Protein AF-A0A238JN17-F1 (afdb_monomer_lite)

Foldseek 3Di:
DLVVQLVVQLVVLLVQLVCCCPVVVDPNVVSVVSSVVSSVVSVVVSVVVPPPPPPPPVVVVD

pLDDT: mean 72.01, std 10.62, range [43.56, 85.44]

Organism: NCBI:txid1673631

Structure (mmCIF, N/CA/C/O backbone):
data_AF-A0A238JN17-F1
#
_entry.id   AF-A0A238JN17-F1
#
loop_
_atom_site.group_PDB
_atom_site.id
_atom_site.type_symbol
_atom_site.label_atom_id
_atom_site.label_alt_id
_atom_site.label_comp_id
_atom_site.label_asym_id
_atom_site.label_entity_id
_atom_site.label_seq_id
_atom_site.pdbx_PDB_ins_code
_atom_site.Cartn_x
_atom_site.Cartn_y
_atom_site.Cartn_z
_atom_site.occupancy
_atom_site.B_iso_or_equiv
_atom_site.auth_seq_id
_atom_site.auth_comp_id
_atom_site.auth_asym_id
_atom_site.auth_atom_id
_atom_site.pdbx_PDB_model_num
ATOM 1 N N . MET A 1 1 ? -10.379 -6.886 13.572 1.00 60.78 1 MET A N 1
ATOM 2 C CA . MET A 1 1 ? -10.707 -6.917 12.125 1.00 60.78 1 MET A CA 1
ATOM 3 C C . MET A 1 1 ? -9.920 -5.877 11.324 1.00 60.78 1 MET A C 1
ATOM 5 O O . MET A 1 1 ? -9.382 -6.236 10.287 1.00 60.78 1 MET A O 1
ATOM 9 N N . ALA A 1 2 ? -9.754 -4.643 11.819 1.00 62.62 2 ALA A N 1
ATOM 10 C CA . ALA A 1 2 ? -9.028 -3.573 11.119 1.00 62.62 2 ALA A CA 1
ATOM 11 C C . ALA A 1 2 ? -7.588 -3.922 10.676 1.00 62.62 2 ALA A C 1
ATOM 13 O O . ALA A 1 2 ? -7.203 -3.633 9.550 1.00 62.62 2 ALA A O 1
ATOM 14 N N . VAL A 1 3 ? -6.814 -4.612 11.523 1.00 70.81 3 VAL A N 1
ATOM 15 C CA . VAL A 1 3 ? -5.424 -5.003 11.209 1.00 70.81 3 VAL A CA 1
ATOM 16 C C . VAL A 1 3 ? -5.339 -5.935 9.993 1.00 70.81 3 VAL A C 1
ATOM 18 O O . VAL A 1 3 ? -4.457 -5.773 9.159 1.00 70.81 3 VAL A O 1
ATOM 21 N N . PHE A 1 4 ? -6.281 -6.872 9.843 1.00 72.75 4 PHE A N 1
ATOM 22 C CA . PHE A 1 4 ? -6.318 -7.783 8.693 1.00 72.75 4 PHE A CA 1
ATOM 23 C C . PHE A 1 4 ? -6.649 -7.055 7.388 1.00 72.75 4 PHE A C 1
ATOM 25 O O . PHE A 1 4 ? -6.044 -7.343 6.360 1.00 72.75 4 PHE A O 1
ATOM 32 N N . ALA A 1 5 ? -7.563 -6.083 7.431 1.00 70.44 5 ALA A N 1
ATOM 33 C CA . ALA A 1 5 ? -7.882 -5.247 6.277 1.00 70.44 5 ALA A CA 1
ATOM 34 C C . ALA A 1 5 ? -6.696 -4.356 5.869 1.00 70.44 5 ALA A C 1
ATOM 36 O O . ALA A 1 5 ? -6.431 -4.196 4.679 1.00 70.44 5 ALA A O 1
ATOM 37 N N . PHE A 1 6 ? -5.935 -3.845 6.842 1.00 71.94 6 PHE A N 1
ATOM 38 C CA . PHE A 1 6 ? -4.708 -3.096 6.572 1.00 71.94 6 PHE A CA 1
ATOM 39 C C . PHE A 1 6 ? -3.631 -3.986 5.935 1.00 71.94 6 PHE A C 1
ATOM 41 O O . PHE A 1 6 ? -3.029 -3.607 4.933 1.00 71.94 6 PHE A O 1
ATOM 48 N N . LEU A 1 7 ? -3.442 -5.203 6.458 1.00 80.06 7 LEU A N 1
ATOM 49 C CA . LEU A 1 7 ? -2.494 -6.175 5.910 1.00 80.06 7 LEU A CA 1
ATOM 50 C C . LEU A 1 7 ? -2.853 -6.562 4.466 1.00 80.06 7 LEU A C 1
ATOM 52 O O . LEU A 1 7 ? -1.985 -6.603 3.598 1.00 80.06 7 LEU A O 1
ATOM 56 N N . PHE A 1 8 ? -4.139 -6.793 4.195 1.00 80.31 8 PHE A N 1
ATOM 57 C CA . PHE A 1 8 ? -4.619 -7.132 2.856 1.00 80.31 8 PHE A CA 1
ATOM 58 C C . PHE A 1 8 ? -4.447 -5.959 1.878 1.00 80.31 8 PHE A C 1
ATOM 60 O O . PHE A 1 8 ? -3.958 -6.152 0.767 1.00 80.31 8 PHE A O 1
ATOM 67 N N . GLY A 1 9 ? -4.767 -4.733 2.307 1.00 79.06 9 GLY A N 1
ATOM 68 C CA . GLY A 1 9 ? -4.549 -3.520 1.515 1.00 79.06 9 GLY A CA 1
ATOM 69 C C . GLY A 1 9 ? -3.073 -3.262 1.201 1.00 79.06 9 GLY A C 1
ATOM 70 O O . GLY A 1 9 ? -2.741 -2.906 0.072 1.00 79.06 9 GLY A O 1
ATOM 71 N N . SER A 1 10 ? -2.181 -3.520 2.160 1.00 79.19 10 SER A N 1
ATOM 72 C CA . SER A 1 10 ? -0.730 -3.425 1.970 1.00 79.19 10 SER A CA 1
ATOM 73 C C . SER A 1 10 ? -0.224 -4.439 0.937 1.00 79.19 10 SER A C 1
ATOM 75 O O . SER A 1 10 ? 0.493 -4.055 0.015 1.00 79.19 10 SER A O 1
ATOM 77 N N . ILE A 1 11 ? -0.658 -5.703 1.005 1.00 85.44 11 ILE A N 1
ATOM 78 C CA . ILE A 1 11 ? -0.283 -6.734 0.021 1.00 85.44 11 ILE A CA 1
ATOM 79 C C . ILE A 1 11 ? -0.760 -6.343 -1.385 1.00 85.44 11 ILE A C 1
ATOM 81 O O . ILE A 1 11 ? 0.029 -6.359 -2.328 1.00 85.44 11 ILE A O 1
ATOM 85 N N . VAL A 1 12 ? -2.023 -5.934 -1.531 1.00 83.12 12 VAL A N 1
ATOM 86 C CA . VAL A 1 12 ? -2.584 -5.507 -2.826 1.00 83.12 12 VAL A CA 1
ATOM 87 C C . VAL A 1 12 ? -1.854 -4.276 -3.370 1.00 83.12 12 VAL A C 1
ATOM 89 O O . VAL A 1 12 ? -1.516 -4.234 -4.555 1.00 83.12 12 VAL A O 1
ATOM 92 N N . GLY A 1 13 ? -1.545 -3.303 -2.510 1.00 80.44 13 GLY A N 1
ATOM 93 C CA . GLY A 1 13 ? -0.750 -2.135 -2.880 1.00 80.44 13 GLY A CA 1
ATOM 94 C C . GLY A 1 13 ? 0.648 -2.514 -3.364 1.00 80.44 13 GLY A C 1
ATOM 95 O O . GLY A 1 13 ? 1.130 -1.941 -4.341 1.00 80.44 13 GLY A O 1
ATOM 96 N N . LEU A 1 14 ? 1.292 -3.492 -2.719 1.00 80.38 14 LEU A N 1
ATOM 97 C CA . LEU A 1 14 ? 2.623 -3.970 -3.098 1.00 80.38 14 LEU A CA 1
ATOM 98 C C . LEU A 1 14 ? 2.591 -4.618 -4.487 1.00 80.38 14 LEU A C 1
ATOM 100 O O . LEU A 1 14 ? 3.424 -4.304 -5.335 1.00 80.38 14 LEU A O 1
ATOM 104 N N . PHE A 1 15 ? 1.595 -5.470 -4.745 1.00 82.88 15 PHE A N 1
ATOM 105 C CA . PHE A 1 15 ? 1.396 -6.070 -6.064 1.00 82.88 15 PHE A CA 1
ATOM 106 C C . PHE A 1 15 ? 1.157 -5.011 -7.137 1.00 82.88 15 PHE A C 1
ATOM 108 O O . PHE A 1 15 ? 1.761 -5.087 -8.202 1.00 82.88 15 PHE A O 1
ATOM 115 N N . CYS A 1 16 ? 0.334 -4.000 -6.855 1.00 78.00 16 CYS A N 1
ATOM 116 C CA . CYS A 1 16 ? 0.053 -2.920 -7.798 1.00 78.00 16 CYS A CA 1
ATOM 117 C C . CYS A 1 16 ? 1.310 -2.092 -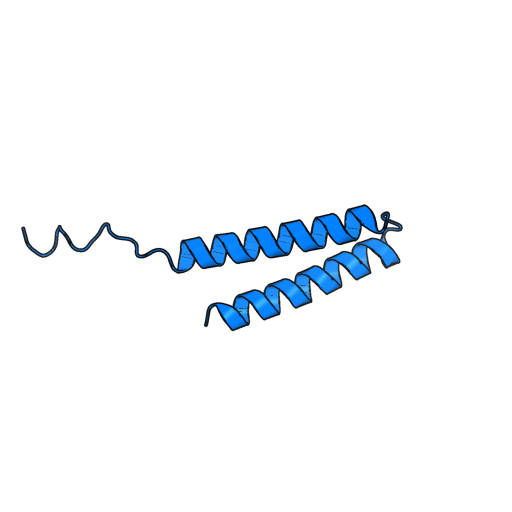8.120 1.00 78.00 16 CYS A C 1
ATOM 119 O O . CYS A 1 16 ? 1.563 -1.783 -9.282 1.00 78.00 16 CYS A O 1
ATOM 121 N N . ALA A 1 17 ? 2.143 -1.809 -7.116 1.00 76.38 17 ALA A N 1
ATOM 122 C CA . ALA A 1 17 ? 3.413 -1.111 -7.299 1.00 76.38 17 ALA A CA 1
ATOM 123 C C . ALA A 1 17 ? 4.423 -1.921 -8.125 1.00 76.38 17 ALA A C 1
ATOM 125 O O . ALA A 1 17 ? 5.051 -1.377 -9.033 1.00 76.38 17 ALA A O 1
ATOM 126 N N . ILE A 1 18 ? 4.554 -3.223 -7.847 1.00 79.56 18 ILE A N 1
ATOM 127 C CA . ILE A 1 18 ? 5.441 -4.122 -8.600 1.00 79.56 18 ILE A CA 1
ATOM 128 C C . ILE A 1 18 ? 4.945 -4.269 -10.041 1.00 79.56 18 ILE A C 1
ATOM 130 O O . ILE A 1 18 ? 5.744 -4.193 -10.968 1.00 79.56 18 ILE A O 1
ATOM 134 N N . PHE A 1 19 ? 3.636 -4.431 -10.249 1.00 80.06 19 PHE A N 1
ATOM 135 C CA . PHE A 1 19 ? 3.059 -4.556 -11.586 1.00 80.06 19 PHE A CA 1
ATOM 136 C C . PHE A 1 19 ? 3.179 -3.250 -12.379 1.00 80.06 19 PHE A C 1
ATOM 138 O O . PHE A 1 19 ? 3.523 -3.282 -13.552 1.00 80.06 19 PHE A O 1
ATOM 145 N N . GLY A 1 20 ? 2.968 -2.094 -11.745 1.00 72.94 20 GLY A N 1
ATOM 146 C CA . GLY A 1 20 ? 3.193 -0.787 -12.366 1.00 72.94 20 GLY A CA 1
ATOM 147 C C . GLY A 1 20 ? 4.655 -0.576 -12.766 1.00 72.94 20 GLY A C 1
ATOM 148 O O . GLY A 1 20 ? 4.931 -0.104 -13.865 1.00 72.94 20 GLY A O 1
ATOM 149 N N . TRP A 1 21 ? 5.597 -0.990 -11.917 1.00 72.25 21 TRP A N 1
ATOM 150 C CA . TRP A 1 21 ? 7.023 -0.897 -12.229 1.00 72.25 21 TRP A CA 1
ATOM 151 C C . TRP A 1 21 ? 7.439 -1.847 -13.361 1.00 72.25 21 TRP A C 1
ATOM 153 O O . TRP A 1 21 ? 8.082 -1.418 -14.314 1.00 72.25 21 TRP A O 1
ATOM 163 N N . VAL A 1 22 ? 7.052 -3.124 -13.279 1.00 73.62 22 VAL A N 1
ATOM 164 C CA . VAL A 1 22 ? 7.507 -4.178 -14.204 1.00 73.62 22 VAL A CA 1
ATOM 165 C C . VAL A 1 22 ? 6.735 -4.179 -15.527 1.00 73.62 22 VAL A C 1
ATOM 167 O O . VAL A 1 22 ? 7.331 -4.434 -16.568 1.00 73.62 22 VAL A O 1
ATOM 170 N N . ALA A 1 23 ? 5.424 -3.921 -15.515 1.00 75.75 23 ALA A N 1
ATOM 171 C CA . ALA A 1 23 ? 4.576 -4.034 -16.707 1.00 75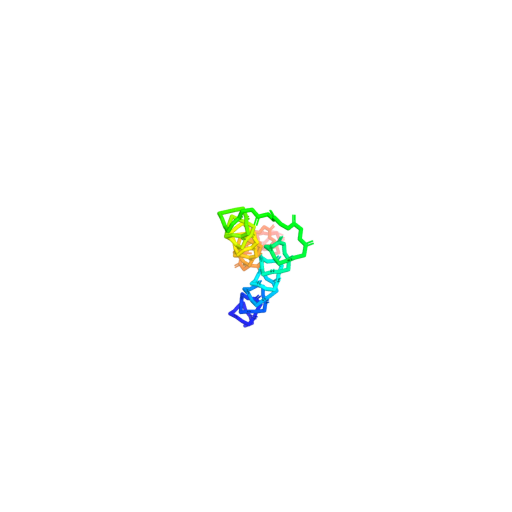.75 23 ALA A CA 1
ATOM 172 C C . ALA A 1 23 ? 4.386 -2.712 -17.468 1.00 75.75 23 ALA A C 1
ATOM 174 O O . ALA A 1 23 ? 4.108 -2.750 -18.664 1.00 75.75 23 ALA A O 1
ATOM 175 N N . TYR A 1 24 ? 4.517 -1.559 -16.801 1.00 70.38 24 TYR A N 1
ATOM 176 C CA . TYR A 1 24 ? 4.273 -0.238 -17.401 1.00 70.38 24 TYR A CA 1
ATOM 177 C C . TYR A 1 24 ? 5.528 0.642 -17.512 1.00 70.38 24 TYR A C 1
ATOM 179 O O . TYR A 1 24 ? 5.400 1.813 -17.865 1.00 70.38 24 TYR A O 1
ATOM 187 N N . ASP A 1 25 ? 6.719 0.104 -17.213 1.00 70.31 25 ASP A N 1
ATOM 188 C CA . ASP A 1 25 ? 8.003 0.837 -17.226 1.00 70.31 25 ASP A CA 1
ATOM 189 C C . ASP A 1 25 ? 7.949 2.142 -16.398 1.00 70.31 25 ASP A C 1
ATOM 191 O O . ASP A 1 25 ? 8.617 3.141 -16.666 1.00 70.31 25 ASP A O 1
ATOM 195 N N . MET A 1 26 ? 7.083 2.177 -15.377 1.00 66.69 26 MET A N 1
ATOM 196 C CA . MET A 1 26 ? 6.976 3.333 -14.496 1.00 66.69 26 MET A CA 1
ATOM 197 C C . MET A 1 26 ? 8.185 3.381 -13.573 1.00 66.69 26 MET A C 1
ATOM 199 O O . MET A 1 26 ? 8.516 2.387 -12.938 1.00 66.69 26 MET A O 1
ATOM 203 N N . SER A 1 27 ? 8.795 4.557 -13.407 1.00 77.31 27 SER A N 1
ATOM 204 C CA . SER A 1 27 ? 9.886 4.757 -12.448 1.00 77.31 27 SER A CA 1
ATOM 205 C C . SER A 1 27 ? 9.553 4.164 -11.076 1.00 77.31 27 SER A C 1
ATOM 207 O O . SER A 1 27 ? 8.445 4.342 -10.569 1.00 77.31 27 SER A O 1
ATOM 209 N N . PHE A 1 28 ? 10.539 3.536 -10.429 1.00 69.69 28 PHE A N 1
ATOM 210 C CA . PHE A 1 28 ? 10.395 2.946 -9.089 1.00 69.69 28 PHE A CA 1
ATOM 211 C C . PHE A 1 28 ? 9.752 3.914 -8.075 1.00 69.69 28 PHE A C 1
ATOM 213 O O . PHE A 1 28 ? 8.948 3.514 -7.237 1.00 69.69 28 PHE A O 1
ATOM 220 N N . LEU A 1 29 ? 10.038 5.215 -8.212 1.00 75.44 29 LEU A N 1
ATOM 221 C CA . LEU A 1 29 ? 9.437 6.284 -7.414 1.00 75.44 29 LEU A CA 1
ATOM 222 C C . LEU A 1 29 ? 7.910 6.401 -7.594 1.00 75.44 29 LEU A C 1
ATOM 224 O O . LEU A 1 29 ? 7.198 6.634 -6.621 1.00 75.44 29 LEU A O 1
ATOM 228 N N . ALA A 1 30 ? 7.398 6.217 -8.812 1.00 74.88 30 ALA A N 1
ATOM 229 C CA . ALA A 1 30 ? 5.966 6.244 -9.105 1.00 74.88 30 ALA A CA 1
ATOM 230 C C . ALA A 1 30 ? 5.254 4.994 -8.558 1.00 74.88 30 ALA A C 1
ATOM 232 O O . ALA A 1 30 ? 4.179 5.112 -7.970 1.00 74.88 30 ALA A O 1
ATOM 233 N N . GLY A 1 31 ? 5.887 3.818 -8.662 1.00 73.75 31 GLY A N 1
ATOM 234 C CA . GLY A 1 31 ? 5.393 2.584 -8.038 1.00 73.75 31 GLY A CA 1
ATOM 235 C C . GLY A 1 31 ? 5.337 2.686 -6.509 1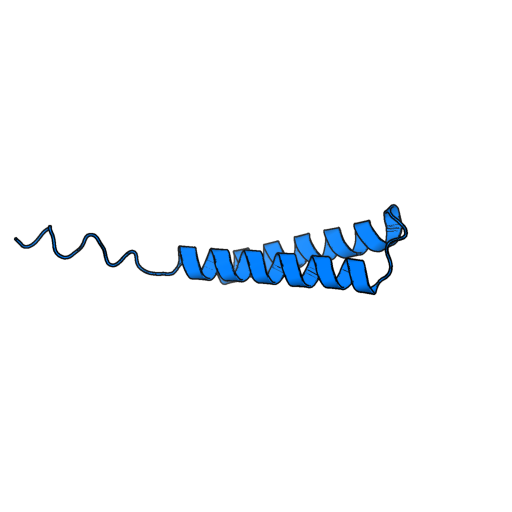.00 73.75 31 GLY A C 1
ATOM 236 O O . GLY A 1 31 ? 4.319 2.363 -5.896 1.00 73.75 31 GLY A O 1
ATOM 237 N N . ALA A 1 32 ? 6.390 3.221 -5.884 1.00 74.38 32 ALA A N 1
ATOM 238 C CA . ALA A 1 32 ? 6.412 3.489 -4.447 1.00 74.38 32 ALA A CA 1
ATOM 239 C C . ALA A 1 32 ? 5.359 4.536 -4.034 1.00 74.38 32 ALA A C 1
ATOM 241 O O . ALA A 1 32 ? 4.702 4.372 -3.006 1.00 74.38 32 ALA A O 1
ATOM 242 N N . GLY A 1 33 ? 5.147 5.577 -4.846 1.00 79.38 33 GLY A N 1
ATOM 243 C CA . GLY A 1 33 ? 4.088 6.565 -4.629 1.00 79.38 33 GLY A CA 1
ATOM 244 C C . GLY A 1 33 ? 2.696 5.931 -4.610 1.00 79.38 33 GLY A C 1
ATOM 245 O O . GLY A 1 33 ? 1.946 6.134 -3.658 1.00 79.38 33 GLY A O 1
ATOM 246 N N . LEU A 1 34 ? 2.384 5.085 -5.598 1.00 77.62 34 LEU A N 1
ATOM 247 C CA . LEU A 1 34 ? 1.129 4.325 -5.655 1.00 77.62 34 LEU A CA 1
ATOM 248 C C . LEU A 1 34 ? 0.931 3.433 -4.423 1.00 77.62 34 LEU A C 1
ATOM 250 O O . LEU A 1 34 ? -0.163 3.402 -3.855 1.00 77.62 34 LEU A O 1
ATOM 254 N N . TYR A 1 35 ? 1.993 2.760 -3.972 1.00 79.00 35 TYR A N 1
ATOM 255 C CA . TYR A 1 35 ? 1.968 1.957 -2.749 1.00 79.00 35 TYR A CA 1
ATOM 256 C C . TYR A 1 35 ? 1.608 2.796 -1.516 1.00 79.00 35 TYR A C 1
ATOM 258 O O . TYR A 1 35 ? 0.713 2.423 -0.751 1.00 79.00 35 TYR A O 1
ATOM 266 N N . PHE A 1 36 ? 2.278 3.935 -1.322 1.00 79.31 36 PHE A N 1
ATOM 267 C CA . PHE A 1 36 ? 2.017 4.822 -0.188 1.00 79.31 36 PHE A CA 1
ATOM 268 C C . PHE A 1 36 ? 0.604 5.403 -0.232 1.00 79.31 36 PHE A C 1
ATOM 270 O O . PHE A 1 36 ? -0.078 5.391 0.793 1.00 79.31 36 PHE A O 1
ATOM 277 N N . THR A 1 37 ? 0.134 5.847 -1.401 1.00 83.94 37 THR A N 1
ATOM 278 C CA . THR A 1 37 ? -1.225 6.376 -1.566 1.00 83.94 37 THR A CA 1
ATOM 279 C C . THR A 1 37 ? -2.277 5.326 -1.213 1.00 83.94 37 THR A C 1
ATOM 281 O O . THR A 1 37 ? -3.158 5.614 -0.408 1.00 83.94 37 THR A O 1
ATOM 284 N N . LEU A 1 38 ? -2.156 4.095 -1.723 1.00 81.50 38 LEU A N 1
ATOM 285 C CA . LEU A 1 38 ? -3.093 3.007 -1.416 1.00 81.50 38 LEU A CA 1
ATOM 286 C C . LEU A 1 38 ? -3.117 2.660 0.078 1.00 81.50 38 LEU A C 1
ATOM 288 O O . LEU A 1 38 ? -4.195 2.518 0.655 1.00 81.50 38 LEU A O 1
ATOM 292 N N . ASN A 1 39 ? -1.951 2.577 0.726 1.00 80.50 39 ASN A N 1
ATOM 293 C CA . ASN A 1 39 ? -1.879 2.314 2.167 1.00 80.50 39 ASN A CA 1
ATOM 294 C C . ASN A 1 39 ? -2.499 3.454 2.989 1.00 80.50 39 ASN A C 1
ATOM 296 O O . ASN A 1 39 ? -3.201 3.191 3.966 1.00 80.50 39 ASN A O 1
ATOM 300 N N . PHE A 1 40 ? -2.294 4.709 2.581 1.00 82.62 40 PHE A N 1
ATOM 301 C CA . PHE A 1 40 ? -2.886 5.863 3.256 1.00 82.62 40 PHE A CA 1
ATOM 302 C C . PHE A 1 40 ? -4.409 5.898 3.085 1.00 82.62 40 PHE A C 1
ATOM 304 O O . PHE A 1 40 ? -5.130 6.139 4.052 1.00 82.62 40 PHE A O 1
ATOM 311 N N . THR A 1 41 ? -4.917 5.586 1.889 1.00 82.81 41 THR A N 1
ATOM 312 C CA . THR A 1 41 ? -6.358 5.495 1.619 1.00 82.81 41 THR A CA 1
ATOM 313 C C . THR A 1 41 ? -7.016 4.382 2.431 1.00 82.81 41 THR A C 1
ATOM 315 O O . THR A 1 41 ? -8.035 4.629 3.073 1.00 82.81 41 THR A O 1
ATOM 318 N N . VAL A 1 42 ? -6.434 3.179 2.461 1.00 82.75 42 VAL A N 1
ATOM 319 C CA . VAL A 1 42 ? -6.962 2.056 3.258 1.00 82.75 42 VAL A CA 1
ATOM 320 C C . VAL A 1 42 ? -6.899 2.368 4.755 1.00 82.75 42 VAL A C 1
ATOM 322 O O . VAL A 1 42 ? -7.865 2.110 5.473 1.00 82.75 42 VAL A O 1
ATOM 325 N N . GLY A 1 43 ? -5.804 2.973 5.225 1.00 80.06 43 GLY A N 1
ATOM 326 C CA . GLY A 1 43 ? -5.671 3.437 6.606 1.00 80.06 43 GLY A CA 1
ATOM 327 C C . GLY A 1 43 ? -6.741 4.463 6.979 1.00 80.06 43 GLY A C 1
ATOM 328 O O . GLY A 1 43 ? -7.406 4.310 8.000 1.00 80.06 43 GLY A O 1
ATOM 329 N N . PHE A 1 44 ? -6.978 5.460 6.126 1.00 80.38 44 PHE A N 1
ATOM 330 C CA . PHE A 1 44 ? -8.014 6.471 6.338 1.00 80.38 44 PHE A CA 1
ATOM 331 C C . PHE A 1 44 ? -9.424 5.871 6.343 1.00 80.38 44 PHE A C 1
ATOM 333 O O . PHE A 1 44 ? -10.234 6.204 7.205 1.00 80.38 44 PHE A O 1
ATOM 340 N N . PHE A 1 45 ? -9.705 4.936 5.434 1.00 78.56 45 PHE A N 1
ATOM 341 C CA . PHE A 1 45 ? -10.993 4.246 5.380 1.00 78.56 45 PHE A CA 1
ATOM 342 C C . PHE A 1 45 ? -11.235 3.395 6.628 1.00 78.56 45 PHE A C 1
ATOM 344 O O . PHE A 1 45 ? -12.349 3.343 7.139 1.00 78.56 45 PHE A O 1
ATOM 351 N N . LEU A 1 46 ? -10.186 2.765 7.159 1.00 77.31 46 LEU A N 1
ATOM 352 C CA . LEU A 1 46 ? -10.252 2.041 8.424 1.00 77.31 46 LEU A CA 1
ATOM 353 C C . LEU A 1 46 ? -10.474 2.970 9.610 1.00 77.31 46 LEU A C 1
ATOM 355 O O . LEU A 1 46 ? -11.256 2.623 10.489 1.00 77.31 46 LEU A O 1
ATOM 359 N N . VAL A 1 47 ? -9.831 4.136 9.635 1.00 77.94 47 VAL A N 1
ATOM 360 C CA . VAL A 1 47 ? -10.081 5.144 10.669 1.00 77.94 47 VAL A CA 1
ATOM 361 C C . VAL A 1 47 ? -11.536 5.599 10.603 1.00 77.94 47 VAL A C 1
ATOM 363 O O . VAL A 1 47 ? -12.215 5.510 11.616 1.00 77.94 47 VAL A O 1
ATOM 366 N N . LEU A 1 48 ? -12.051 5.973 9.428 1.00 76.88 48 LEU A N 1
ATOM 367 C CA . LEU A 1 48 ? -13.461 6.342 9.244 1.00 76.88 48 LEU A CA 1
ATOM 368 C C . LEU A 1 48 ? -14.427 5.220 9.642 1.00 76.88 48 LEU A C 1
ATOM 370 O O . LEU A 1 48 ? -15.406 5.475 10.331 1.00 76.88 48 LEU A O 1
ATOM 374 N N . ALA A 1 49 ? -14.139 3.977 9.255 1.00 72.62 49 ALA A N 1
ATOM 375 C CA . ALA A 1 49 ? -14.971 2.824 9.591 1.00 72.62 49 ALA A CA 1
ATOM 376 C C . ALA A 1 49 ? -14.930 2.452 11.085 1.00 72.62 49 ALA A C 1
ATOM 378 O O . ALA A 1 49 ? -15.804 1.725 11.550 1.00 72.62 49 ALA A O 1
ATOM 379 N N . ASN A 1 50 ? -13.916 2.911 11.827 1.00 69.56 50 ASN A N 1
ATOM 380 C CA . ASN A 1 50 ? -13.798 2.717 13.275 1.00 69.56 50 ASN A CA 1
ATOM 381 C C . ASN A 1 50 ? -14.081 4.002 14.073 1.00 69.56 50 ASN A C 1
ATOM 383 O O . ASN A 1 50 ? -14.037 3.952 15.302 1.00 69.56 50 ASN A O 1
ATOM 387 N N . MET A 1 51 ? -14.386 5.134 13.42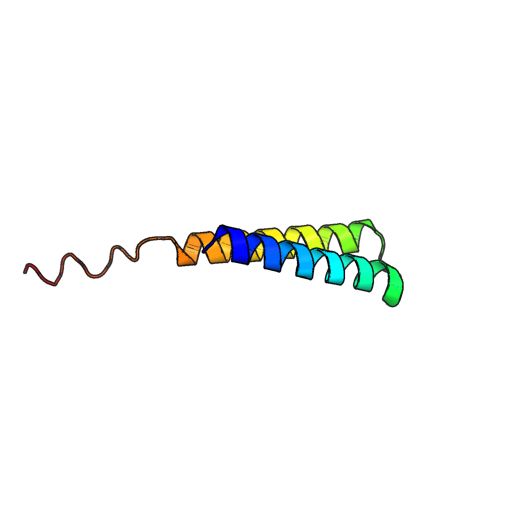2 1.00 69.12 51 MET A N 1
ATOM 388 C CA . MET A 1 51 ? -14.933 6.292 14.124 1.00 69.12 51 MET A CA 1
ATOM 389 C C . MET A 1 51 ? -16.345 5.915 14.585 1.00 69.12 51 MET A C 1
ATOM 391 O O . MET A 1 51 ? -17.170 5.535 13.749 1.00 69.12 51 MET A O 1
ATOM 395 N N . PRO A 1 52 ? -16.651 5.985 15.891 1.00 52.56 52 PRO A N 1
ATOM 396 C CA . PRO A 1 52 ? -18.022 5.835 16.335 1.00 52.56 52 PRO A CA 1
ATOM 397 C C . PRO A 1 52 ? -18.837 6.964 15.697 1.00 52.56 52 PRO A C 1
ATOM 399 O O . PRO A 1 52 ? -18.520 8.140 15.862 1.00 52.56 52 PRO A O 1
ATOM 402 N N . LEU A 1 53 ? -19.876 6.600 14.945 1.00 56.88 53 LEU A N 1
ATOM 403 C CA . LEU A 1 53 ? -20.965 7.498 14.568 1.00 56.88 53 LEU A CA 1
ATOM 404 C C . LEU A 1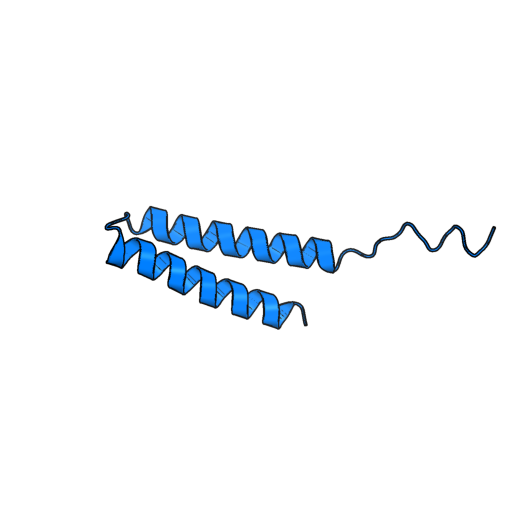 53 ? -21.667 7.938 15.862 1.00 56.88 53 LEU A C 1
ATOM 406 O O . LEU A 1 53 ? -22.688 7.391 16.270 1.00 56.88 53 LEU A O 1
ATOM 410 N N . GLU A 1 54 ? -21.073 8.902 16.558 1.00 53.75 54 GLU A N 1
ATOM 411 C CA . GLU A 1 54 ? -21.644 9.589 17.711 1.00 53.75 54 GLU A CA 1
ATOM 412 C C . GLU A 1 54 ? -22.715 10.559 17.202 1.00 53.75 54 GLU A C 1
ATOM 414 O O . GLU A 1 54 ? -22.554 11.775 17.194 1.00 53.75 54 GLU A O 1
ATOM 419 N N . THR A 1 55 ? -23.780 10.012 16.616 1.00 56.72 55 THR A N 1
ATOM 420 C CA . THR A 1 55 ? -24.895 10.809 16.082 1.00 56.72 55 THR A CA 1
ATOM 421 C C . THR A 1 55 ? -26.273 10.187 16.317 1.00 56.72 55 THR A C 1
ATOM 423 O O . THR A 1 55 ? -27.265 10.827 15.988 1.00 56.72 55 THR A O 1
ATOM 426 N N . ASP A 1 56 ? -26.373 9.015 16.961 1.00 51.75 56 ASP A N 1
ATOM 427 C CA . ASP A 1 56 ? -27.668 8.345 17.203 1.00 51.75 56 ASP A CA 1
ATOM 428 C C . ASP A 1 56 ? -27.988 8.010 18.674 1.00 51.75 56 ASP A C 1
ATOM 430 O O . ASP A 1 56 ? -29.088 7.548 18.972 1.00 51.75 56 ASP A O 1
ATOM 434 N N . THR A 1 57 ? -27.102 8.284 19.639 1.00 51.22 57 THR A N 1
ATOM 435 C CA . THR A 1 57 ? -27.375 7.917 21.049 1.00 51.22 57 THR A CA 1
ATOM 436 C C . THR A 1 57 ? -28.088 9.008 21.859 1.00 51.22 57 THR A C 1
ATOM 438 O O . THR A 1 57 ? -28.623 8.715 22.927 1.00 51.22 57 THR A O 1
ATOM 441 N N . GLU A 1 58 ? -28.162 10.254 21.375 1.00 49.56 58 GLU A N 1
ATOM 442 C CA . GLU A 1 58 ? -28.878 11.325 22.096 1.00 49.56 58 GLU A CA 1
ATOM 443 C C . GLU A 1 58 ? -30.386 11.377 21.800 1.00 49.56 58 GLU A C 1
ATOM 445 O O . GLU A 1 58 ? -31.138 11.939 22.591 1.00 49.56 58 GLU A O 1
ATOM 450 N N . ARG A 1 59 ? -30.879 10.743 20.724 1.00 53.12 59 ARG A N 1
ATOM 451 C CA . ARG A 1 59 ? -32.318 10.772 20.379 1.00 53.12 59 ARG A CA 1
ATOM 452 C C . ARG A 1 59 ? -33.149 9.617 20.933 1.00 53.12 59 ARG A C 1
ATOM 454 O O . ARG A 1 59 ? -34.367 9.664 20.843 1.00 53.12 59 ARG A O 1
ATOM 461 N N . VAL A 1 60 ? -32.522 8.604 21.532 1.00 52.94 60 VAL A N 1
ATOM 462 C CA . VAL A 1 60 ? -33.240 7.474 22.160 1.00 52.94 60 VAL A CA 1
ATOM 463 C C . VAL A 1 60 ? -33.567 7.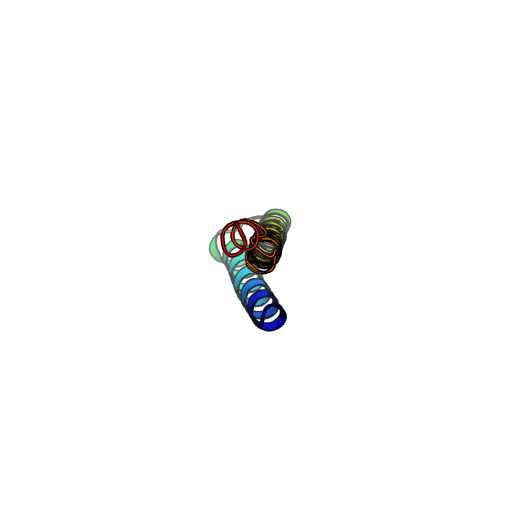757 23.639 1.00 52.94 60 VAL A C 1
ATOM 465 O O . VAL A 1 60 ? -34.214 6.952 24.303 1.00 52.94 60 VAL A O 1
ATOM 468 N N . LYS A 1 61 ? -33.145 8.912 24.175 1.00 49.34 61 LYS A N 1
ATOM 469 C CA . LYS A 1 61 ? -33.390 9.321 25.571 1.00 49.34 61 LYS A CA 1
ATOM 470 C C . LYS A 1 61 ? -34.211 10.610 25.736 1.00 49.34 61 LYS A C 1
ATOM 472 O O . LYS A 1 61 ? -34.374 11.036 26.878 1.00 49.34 61 LYS A O 1
ATOM 477 N N . ALA A 1 62 ? -34.701 11.214 24.651 1.00 43.56 62 ALA A N 1
ATOM 478 C CA . ALA A 1 62 ? -35.545 12.414 24.692 1.00 43.56 62 ALA A CA 1
ATOM 479 C C . ALA A 1 62 ? -37.026 12.068 24.504 1.00 43.56 62 ALA A C 1
ATOM 481 O O . ALA A 1 62 ? -37.318 11.228 23.624 1.00 43.56 62 ALA A O 1
#

Radius of gyration: 17.43 Å; chains: 1; bounding box: 46×20×43 Å

Sequence (62 aa):
MAVFAFLFGSIVGLFCAIFGWVAYDMSFLAGAGLYFTLNFTVGFFLVLANMPLETDTERVKA

Secondary structure (DSSP, 8-state):
-HHHHHHHHHHHHHHHHHHHHHHH---HHHHHHHHHHHHHHHHHHHHHHHS--TTSSSSS--